Protein AF-A0A355EMZ3-F1 (afdb_monomer_lite)

pLDDT: mean 71.03, std 24.33, range [29.69, 97.88]

Sequence (168 aa):
MKKALWMVIVFGLLIGLEANIFAQDATDKKPEETKSNQVKEKNASAASGAFDETAKQYLAKLRSIDKELVDAHRALANYNNPQRNQNLGLPMDEILTSDGGAREKFAEKQTLRNNIARTEDKIKSLQKDVENLKLDALKHYNGRMPKNVSDAWKSEEDFTAYLISKTK

Structure (mmCIF, N/CA/C/O backbone):
data_AF-A0A355EMZ3-F1
#
_entry.id   AF-A0A355EMZ3-F1
#
loop_
_atom_site.group_PDB
_atom_site.id
_atom_site.type_symbol
_atom_site.label_atom_id
_atom_site.label_alt_id
_atom_site.label_comp_id
_atom_site.label_asym_id
_atom_site.label_entity_id
_atom_site.label_seq_id
_atom_site.pdbx_PDB_ins_code
_atom_site.Cartn_x
_atom_site.Cartn_y
_atom_site.Cartn_z
_atom_site.occupancy
_atom_site.B_iso_or_equiv
_atom_site.auth_seq_id
_atom_site.auth_comp_id
_atom_site.auth_asym_id
_atom_site.auth_atom_id
_atom_site.pdbx_PDB_model_num
ATOM 1 N N . MET A 1 1 ? -29.652 1.066 -20.566 1.00 49.06 1 MET A N 1
ATOM 2 C CA . MET A 1 1 ? -28.675 0.028 -20.971 1.00 49.06 1 MET A CA 1
ATOM 3 C C . MET A 1 1 ? -27.542 0.652 -21.800 1.00 49.06 1 MET A C 1
ATOM 5 O O . MET A 1 1 ? -27.508 0.491 -23.007 1.00 49.06 1 MET A O 1
ATOM 9 N N . LYS A 1 2 ? -26.644 1.432 -21.175 1.00 44.84 2 LYS A N 1
ATOM 10 C CA . LYS A 1 2 ? -25.525 2.128 -21.862 1.00 44.84 2 LYS A CA 1
ATOM 11 C C . LYS A 1 2 ? -24.146 1.880 -21.230 1.00 44.84 2 LYS A C 1
ATOM 13 O O . LYS A 1 2 ? -23.147 2.348 -21.753 1.00 44.84 2 LYS A O 1
ATOM 18 N N . LYS A 1 3 ? -24.075 1.127 -20.124 1.00 46.06 3 LYS A N 1
ATOM 19 C CA . LYS A 1 3 ? -22.817 0.876 -19.395 1.00 46.06 3 LYS A CA 1
ATOM 20 C C . LYS A 1 3 ? -22.121 -0.437 -19.776 1.00 46.06 3 LYS A C 1
ATOM 22 O O . LYS A 1 3 ? -20.955 -0.606 -19.459 1.00 46.06 3 LYS A O 1
ATOM 27 N N . ALA A 1 4 ? -22.802 -1.326 -20.502 1.00 51.78 4 ALA A N 1
ATOM 28 C CA . ALA A 1 4 ? -22.216 -2.586 -20.969 1.00 51.78 4 ALA A CA 1
ATOM 29 C C . ALA A 1 4 ? -21.316 -2.416 -22.212 1.00 51.78 4 ALA A C 1
ATOM 31 O O . ALA A 1 4 ? -20.513 -3.291 -22.505 1.00 51.78 4 ALA A O 1
ATOM 32 N N . LEU A 1 5 ? -21.411 -1.282 -22.921 1.00 45.34 5 LEU A N 1
ATOM 33 C CA . LEU A 1 5 ? -20.693 -1.065 -24.183 1.00 45.34 5 LEU A CA 1
ATOM 34 C C . LEU A 1 5 ? -19.237 -0.592 -23.991 1.00 45.34 5 LEU A C 1
ATOM 36 O O . LEU A 1 5 ? -18.412 -0.786 -24.874 1.00 45.34 5 LEU A O 1
ATOM 40 N N . TRP A 1 6 ? -18.889 -0.020 -22.833 1.00 40.97 6 TRP A N 1
ATOM 41 C CA . TRP A 1 6 ? -17.522 0.460 -22.565 1.00 40.97 6 TRP A CA 1
ATOM 42 C C . TRP A 1 6 ? -16.551 -0.642 -22.116 1.00 40.97 6 TRP A C 1
ATOM 44 O O . TRP A 1 6 ? -15.342 -0.482 -22.250 1.00 40.97 6 TRP A O 1
ATOM 54 N N . MET A 1 7 ? -17.061 -1.782 -21.644 1.00 45.16 7 MET A N 1
ATOM 55 C CA . MET A 1 7 ? -16.235 -2.920 -21.212 1.00 45.16 7 MET A CA 1
ATOM 56 C C . MET A 1 7 ? -15.640 -3.724 -22.379 1.00 45.16 7 MET A C 1
ATOM 58 O O . MET A 1 7 ? -14.656 -4.430 -22.188 1.00 45.16 7 MET A O 1
ATOM 62 N N . VAL A 1 8 ? -16.186 -3.606 -23.595 1.00 53.69 8 VAL A N 1
ATOM 63 C CA . VAL A 1 8 ? -15.716 -4.389 -24.755 1.00 53.69 8 VAL A CA 1
ATOM 64 C C . VAL A 1 8 ? -14.489 -3.752 -25.423 1.00 53.69 8 VAL A C 1
ATOM 66 O O . VAL A 1 8 ? -13.656 -4.456 -25.982 1.00 53.69 8 VAL A O 1
ATOM 69 N N . ILE A 1 9 ? -14.308 -2.432 -25.304 1.00 51.44 9 ILE A N 1
ATOM 70 C CA 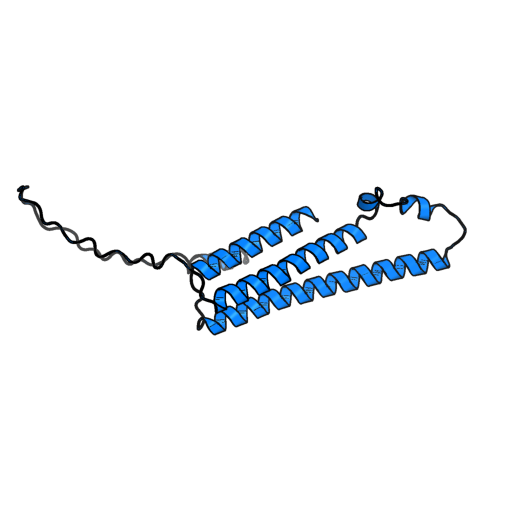. ILE A 1 9 ? -13.201 -1.723 -25.971 1.00 51.44 9 ILE A CA 1
ATOM 71 C C . ILE A 1 9 ? -11.866 -1.920 -25.230 1.00 51.44 9 ILE A C 1
ATOM 73 O O . ILE A 1 9 ? -10.814 -1.952 -25.860 1.00 51.44 9 ILE A O 1
ATOM 77 N N . VAL A 1 10 ? -11.886 -2.143 -23.911 1.00 50.28 10 VAL A N 1
ATOM 78 C CA . VAL A 1 10 ? -10.652 -2.348 -23.125 1.00 50.28 10 VAL A CA 1
ATOM 79 C C . VAL A 1 10 ? -10.101 -3.776 -23.273 1.00 50.28 10 VAL A C 1
ATOM 81 O O . VAL A 1 10 ? -8.900 -3.986 -23.138 1.00 50.28 10 VAL A O 1
ATOM 84 N N . PHE A 1 11 ? -10.938 -4.756 -23.630 1.00 45.38 11 PHE A N 1
ATOM 85 C CA . PHE A 1 11 ? -10.500 -6.150 -23.792 1.00 45.38 11 PHE A CA 1
ATOM 86 C C . PHE A 1 11 ? -9.895 -6.455 -25.179 1.00 45.38 11 PHE A C 1
ATOM 88 O O . PHE A 1 11 ? -9.181 -7.442 -25.337 1.00 45.38 11 PHE A O 1
ATOM 95 N N . GLY A 1 12 ? -10.127 -5.595 -26.179 1.00 44.06 12 GLY A N 1
ATOM 96 C CA . GLY A 1 12 ? -9.666 -5.792 -27.562 1.00 44.06 12 GLY A CA 1
ATOM 97 C C . GLY A 1 12 ? -8.222 -5.370 -27.860 1.00 44.06 12 GLY A C 1
ATOM 98 O O . GLY A 1 12 ? -7.727 -5.667 -28.940 1.00 44.06 12 GLY A O 1
ATOM 99 N N . LEU A 1 13 ? -7.527 -4.704 -26.931 1.00 44.78 13 LEU A N 1
ATOM 100 C CA . LEU A 1 13 ? -6.127 -4.274 -27.116 1.00 44.78 13 LEU A CA 1
ATOM 101 C C . LEU A 1 13 ? -5.094 -5.230 -26.488 1.00 44.78 13 LEU A C 1
ATOM 103 O O . LEU A 1 13 ? -3.895 -4.986 -26.588 1.00 44.78 13 LEU A O 1
ATOM 107 N N . LEU A 1 14 ? -5.548 -6.324 -25.865 1.00 49.41 14 LEU A N 1
ATOM 108 C CA . LEU A 1 14 ? -4.705 -7.331 -25.201 1.00 49.41 14 LEU A CA 1
ATOM 109 C C . LEU A 1 14 ? -4.596 -8.664 -25.959 1.00 49.41 14 LEU A C 1
ATOM 111 O O . LEU A 1 14 ? -3.873 -9.554 -25.517 1.00 49.41 14 LEU A O 1
ATOM 115 N N . ILE A 1 15 ? -5.262 -8.802 -27.106 1.00 51.41 15 ILE A N 1
ATOM 116 C CA . ILE A 1 15 ? -5.102 -9.957 -27.993 1.00 51.41 15 ILE A CA 1
ATOM 117 C C . ILE A 1 15 ? -4.319 -9.472 -29.207 1.00 51.41 15 ILE A C 1
ATOM 119 O O . ILE A 1 15 ? -4.810 -8.670 -29.998 1.00 51.41 15 ILE A O 1
ATOM 123 N N . GLY A 1 16 ? -3.068 -9.919 -29.299 1.00 40.09 16 GLY A N 1
ATOM 124 C CA . GLY A 1 16 ? -2.199 -9.648 -30.431 1.00 40.09 16 GLY A CA 1
ATOM 125 C C . GLY A 1 16 ? -2.895 -9.996 -31.741 1.00 40.09 16 GLY A C 1
ATOM 126 O O . GLY A 1 16 ? -3.374 -11.112 -31.933 1.00 40.09 16 GLY A O 1
ATOM 127 N N . LEU A 1 17 ? -2.938 -9.020 -32.642 1.00 33.84 17 LEU A N 1
ATOM 128 C CA . LEU A 1 17 ? -3.255 -9.248 -34.038 1.00 33.84 17 LEU A CA 1
ATOM 129 C C . LEU A 1 17 ? -2.014 -9.895 -34.676 1.00 33.84 17 LEU A C 1
ATOM 131 O O . LEU A 1 17 ? -1.188 -9.218 -35.284 1.00 33.84 17 LEU A O 1
ATOM 135 N N . GLU A 1 18 ? -1.836 -11.202 -34.485 1.00 41.84 18 GLU A N 1
ATOM 136 C CA . GLU A 1 18 ? -0.965 -11.979 -35.364 1.00 41.84 18 GLU A CA 1
ATOM 137 C C . GLU A 1 18 ? -1.682 -12.101 -36.708 1.00 41.84 18 GLU A C 1
ATOM 139 O O . GLU A 1 18 ? -2.574 -12.926 -36.909 1.00 41.84 18 GLU A O 1
ATOM 144 N N . ALA A 1 19 ? -1.316 -11.211 -37.629 1.00 36.81 19 ALA A N 1
ATOM 145 C CA . ALA A 1 19 ? -1.592 -11.385 -39.040 1.00 36.81 19 ALA A CA 1
ATOM 146 C C . ALA A 1 19 ? -0.820 -12.622 -39.521 1.00 36.81 19 ALA A C 1
ATOM 148 O O . ALA A 1 19 ? 0.325 -12.535 -39.959 1.00 36.81 19 ALA A O 1
ATOM 149 N N . ASN A 1 20 ? -1.463 -13.784 -39.409 1.00 35.31 20 ASN A N 1
ATOM 150 C CA . ASN A 1 20 ? -1.107 -14.975 -40.162 1.00 35.31 20 ASN A CA 1
ATOM 151 C C . ASN A 1 20 ? -1.279 -14.642 -41.646 1.00 35.31 20 ASN A C 1
ATOM 153 O O . ASN A 1 20 ? -2.394 -14.577 -42.168 1.00 35.31 20 ASN A O 1
ATOM 157 N N . ILE A 1 21 ? -0.159 -14.373 -42.312 1.00 45.25 21 ILE A N 1
ATOM 158 C CA . ILE A 1 21 ? -0.117 -14.224 -43.758 1.00 45.25 21 ILE A CA 1
ATOM 159 C C . ILE A 1 21 ? -0.296 -15.617 -44.359 1.00 45.25 21 ILE A C 1
ATOM 161 O O . ILE A 1 21 ? 0.545 -16.502 -44.225 1.00 45.25 21 ILE A O 1
ATOM 165 N N . PHE A 1 22 ? -1.439 -15.773 -45.014 1.00 35.22 22 PHE A N 1
ATOM 166 C CA . PHE A 1 22 ? -1.720 -16.758 -46.044 1.00 35.22 22 PHE A CA 1
ATOM 167 C C . PHE A 1 22 ? -0.542 -16.910 -47.022 1.00 35.22 22 PHE A C 1
ATOM 169 O O . PHE A 1 22 ? -0.168 -15.952 -47.696 1.00 35.22 22 PHE A O 1
ATOM 176 N N . ALA A 1 23 ? -0.047 -18.133 -47.183 1.00 34.34 23 ALA A N 1
ATOM 177 C CA . ALA A 1 23 ? 0.448 -18.633 -48.462 1.00 34.34 23 ALA A CA 1
ATOM 178 C C . ALA A 1 23 ? 0.259 -20.154 -48.469 1.00 34.34 23 ALA A C 1
ATOM 180 O O . ALA A 1 23 ? 0.993 -20.901 -47.826 1.00 34.34 23 ALA A O 1
ATOM 181 N N . GLN A 1 24 ? -0.808 -20.576 -49.138 1.00 34.66 24 GLN A N 1
ATOM 182 C CA . GLN A 1 24 ? -1.187 -21.959 -49.360 1.00 34.66 24 GLN A CA 1
ATOM 183 C C . GLN A 1 24 ? -0.578 -22.438 -50.686 1.00 34.66 24 GLN A C 1
ATOM 185 O O . GLN A 1 24 ? -0.586 -21.700 -51.667 1.00 34.66 24 GLN A O 1
ATOM 190 N N . ASP A 1 25 ? -0.114 -23.687 -50.660 1.00 29.98 25 ASP A N 1
ATOM 191 C CA . ASP A 1 25 ? 0.115 -24.618 -51.770 1.00 29.98 25 ASP A CA 1
ATOM 192 C C . ASP A 1 25 ? 1.151 -24.306 -52.863 1.00 29.98 25 ASP A C 1
ATOM 194 O O . ASP A 1 25 ? 0.937 -23.487 -53.751 1.00 29.98 25 ASP A O 1
ATOM 198 N N . ALA A 1 26 ? 2.191 -25.153 -52.911 1.00 34.75 26 ALA A N 1
ATOM 199 C CA . ALA A 1 26 ? 2.389 -26.015 -54.080 1.00 34.75 26 ALA A CA 1
ATOM 200 C C . ALA A 1 26 ? 3.266 -27.250 -53.760 1.00 34.75 26 ALA A C 1
ATOM 202 O O . ALA A 1 26 ? 4.469 -27.143 -53.539 1.00 34.75 26 ALA A O 1
ATOM 203 N N . THR A 1 27 ? 2.637 -28.426 -53.864 1.00 37.94 27 THR A N 1
ATOM 204 C CA . THR A 1 27 ? 3.154 -29.683 -54.452 1.00 37.94 27 THR A CA 1
ATOM 205 C C . THR A 1 27 ? 4.358 -30.420 -53.840 1.00 37.94 27 THR A C 1
ATOM 207 O O . THR A 1 27 ? 5.513 -30.057 -54.032 1.00 37.94 27 THR A O 1
ATOM 210 N N . ASP A 1 28 ? 4.032 -31.576 -53.247 1.00 36.09 28 ASP A N 1
ATOM 211 C CA . ASP A 1 28 ? 4.548 -32.921 -53.568 1.00 36.09 28 ASP A CA 1
ATOM 212 C C . ASP A 1 28 ? 6.017 -33.077 -54.010 1.00 36.09 28 ASP A C 1
ATOM 214 O O . ASP A 1 28 ? 6.365 -32.779 -55.156 1.00 36.09 28 ASP A O 1
ATOM 218 N N . LYS A 1 29 ? 6.828 -33.727 -53.150 1.00 34.38 29 LYS A N 1
ATOM 219 C CA . LYS A 1 29 ? 7.704 -34.875 -53.497 1.00 34.38 29 LYS A CA 1
ATOM 220 C C . LYS A 1 29 ? 8.480 -35.431 -52.281 1.00 34.38 29 LYS A C 1
ATOM 222 O O . LYS A 1 29 ? 9.346 -34.757 -51.747 1.00 34.38 29 LYS A O 1
ATOM 227 N N . LYS A 1 30 ? 8.166 -36.697 -51.953 1.00 31.59 30 LYS A N 1
ATOM 228 C CA . LYS A 1 30 ? 9.004 -37.861 -51.546 1.00 31.59 30 LYS A CA 1
ATOM 229 C C . LYS A 1 30 ? 10.091 -37.717 -50.438 1.00 31.59 30 LYS A C 1
ATOM 231 O O . LYS A 1 30 ? 10.898 -36.800 -50.495 1.00 31.59 30 LYS A O 1
ATOM 236 N N . PRO A 1 31 ? 10.196 -38.677 -49.484 1.00 41.00 31 PRO A N 1
ATOM 237 C CA . PRO A 1 31 ? 11.176 -38.633 -48.398 1.00 41.00 31 PRO A CA 1
ATOM 238 C C . PRO A 1 31 ? 12.522 -39.229 -48.830 1.00 41.00 31 PRO A C 1
ATOM 240 O O . PRO A 1 31 ? 12.558 -40.291 -49.454 1.00 41.00 31 PRO A O 1
ATOM 243 N N . GLU A 1 32 ? 13.624 -38.585 -48.449 1.00 35.31 32 GLU A N 1
ATOM 244 C CA . GLU A 1 32 ? 14.960 -39.173 -48.535 1.00 35.31 32 GLU A CA 1
ATOM 245 C C . GLU A 1 32 ? 15.733 -38.892 -47.240 1.00 35.31 32 GLU A C 1
ATOM 247 O O . GLU A 1 32 ? 15.939 -37.749 -46.830 1.00 35.31 32 GLU A O 1
ATOM 252 N N . GLU A 1 33 ? 16.103 -39.980 -46.568 1.00 38.50 33 GLU A N 1
ATOM 253 C CA . GLU A 1 33 ? 17.097 -40.028 -45.503 1.00 38.50 33 GLU A CA 1
ATOM 254 C C . GLU A 1 33 ? 18.413 -39.419 -45.997 1.00 38.50 33 GLU A C 1
ATOM 256 O O . GLU A 1 33 ? 18.804 -39.719 -47.119 1.00 38.50 33 GLU A O 1
ATOM 261 N N . THR A 1 34 ? 19.133 -38.650 -45.164 1.00 29.69 34 THR A N 1
ATOM 262 C CA . THR A 1 34 ? 20.613 -38.657 -45.072 1.00 29.69 34 THR A CA 1
ATOM 263 C C . THR A 1 34 ? 21.120 -37.731 -43.944 1.00 29.69 34 THR A C 1
ATOM 265 O O . THR A 1 34 ? 21.012 -36.515 -44.012 1.00 29.69 34 THR A O 1
ATOM 268 N N . LYS A 1 35 ? 21.741 -38.374 -42.943 1.00 29.92 35 LYS A N 1
ATOM 269 C CA . LYS A 1 35 ? 22.914 -37.996 -42.116 1.00 29.92 35 LYS A CA 1
ATOM 270 C C . LYS A 1 35 ? 22.963 -36.669 -41.331 1.00 29.92 35 LYS A C 1
ATOM 272 O O . LYS A 1 35 ? 23.094 -35.580 -41.870 1.00 29.92 35 LYS A O 1
ATOM 277 N N . SER A 1 36 ? 23.084 -36.870 -40.012 1.00 42.22 36 SER A N 1
ATOM 278 C CA . SER A 1 36 ? 24.074 -36.284 -39.089 1.00 42.22 36 SER A CA 1
ATOM 279 C C . SER A 1 36 ? 24.779 -35.005 -39.550 1.00 42.22 36 SER A C 1
ATOM 281 O O . SER A 1 36 ? 25.726 -35.050 -40.331 1.00 42.22 36 SER A O 1
ATOM 283 N N . ASN A 1 37 ? 24.399 -33.892 -38.928 1.00 31.62 37 ASN A N 1
ATOM 284 C CA . ASN A 1 37 ? 25.325 -32.815 -38.623 1.00 31.62 37 ASN A CA 1
ATOM 285 C C . ASN A 1 37 ? 25.092 -32.399 -37.171 1.00 31.62 37 ASN A C 1
ATOM 287 O O . ASN A 1 37 ? 24.040 -31.864 -36.824 1.00 31.62 37 ASN A O 1
ATOM 291 N N . GLN A 1 38 ? 26.092 -32.666 -36.325 1.00 41.75 38 GLN A N 1
ATOM 292 C CA . GLN A 1 38 ? 26.260 -32.018 -35.030 1.00 41.75 38 GLN A CA 1
ATOM 293 C C . GLN A 1 38 ? 26.294 -30.504 -35.254 1.00 41.75 38 GLN A C 1
ATOM 295 O O . GLN A 1 38 ? 27.330 -29.920 -35.572 1.00 41.75 38 GLN A O 1
ATOM 300 N N . VAL A 1 39 ? 25.150 -29.854 -35.079 1.00 33.00 39 VAL A N 1
ATOM 301 C CA . VAL A 1 39 ? 25.113 -28.418 -34.851 1.00 33.00 39 VAL A CA 1
ATOM 302 C C . VAL A 1 39 ? 25.486 -28.238 -33.392 1.00 33.00 39 VAL A C 1
ATOM 304 O O . VAL A 1 39 ? 24.726 -28.611 -32.505 1.00 33.00 39 VAL A O 1
ATOM 307 N N . LYS A 1 40 ? 26.696 -27.710 -33.166 1.00 35.72 40 LYS A N 1
ATOM 308 C CA . LYS A 1 40 ? 27.112 -27.102 -31.900 1.00 35.72 40 LYS A CA 1
ATOM 309 C C . LYS A 1 40 ? 25.909 -26.372 -31.316 1.00 35.72 40 LYS A C 1
ATOM 311 O O . LYS A 1 40 ? 25.511 -25.337 -31.857 1.00 35.72 40 LYS A O 1
ATOM 316 N N . GLU A 1 41 ? 25.370 -26.897 -30.220 1.00 35.03 41 GLU A N 1
ATOM 317 C CA . GLU A 1 41 ? 24.560 -26.122 -29.298 1.00 35.03 41 GLU A CA 1
ATOM 318 C C . GLU A 1 41 ? 25.429 -24.930 -28.897 1.00 35.03 41 GLU A C 1
ATOM 320 O O . GLU A 1 41 ? 26.310 -24.998 -28.040 1.00 35.03 41 GLU A O 1
ATOM 325 N N . LYS A 1 42 ? 25.230 -23.811 -29.601 1.00 34.28 42 LYS A N 1
ATOM 326 C CA . LYS A 1 42 ? 25.443 -22.504 -29.013 1.00 34.28 42 LYS A CA 1
ATOM 327 C C . LYS A 1 42 ? 24.611 -22.567 -27.755 1.00 34.28 42 LYS A C 1
ATOM 329 O O . LYS A 1 42 ? 23.389 -22.552 -27.859 1.00 34.28 42 LYS A O 1
ATOM 334 N N . ASN A 1 43 ? 25.291 -22.695 -26.618 1.00 36.69 43 ASN A N 1
ATOM 335 C CA . ASN A 1 43 ? 24.753 -22.373 -25.314 1.00 36.69 43 ASN A CA 1
ATOM 336 C C . ASN A 1 43 ? 23.861 -21.152 -25.516 1.00 36.69 43 ASN A C 1
ATOM 338 O O . ASN A 1 43 ? 24.359 -20.038 -25.714 1.00 36.69 43 ASN A O 1
ATOM 342 N N . ALA A 1 44 ? 22.549 -21.385 -25.558 1.00 39.25 44 ALA A N 1
ATOM 343 C CA . ALA A 1 44 ? 21.575 -20.360 -25.298 1.00 39.25 44 ALA A CA 1
ATOM 344 C C . ALA A 1 44 ? 21.907 -19.986 -23.866 1.00 39.25 44 ALA A C 1
ATOM 346 O O . ALA A 1 44 ? 21.543 -20.692 -22.928 1.00 39.25 44 ALA A O 1
ATOM 347 N N . SER A 1 45 ? 22.777 -18.979 -23.744 1.00 36.31 45 SER A N 1
ATOM 348 C CA . SER A 1 45 ? 23.157 -18.395 -22.480 1.00 36.31 45 SER A CA 1
ATOM 349 C C . SER A 1 45 ? 21.852 -18.212 -21.742 1.00 36.31 45 SER A C 1
ATOM 351 O O . SER A 1 45 ? 20.957 -17.514 -22.230 1.00 36.31 45 SER A O 1
ATOM 353 N N . ALA A 1 46 ? 21.716 -18.929 -20.634 1.00 42.00 46 ALA A N 1
ATOM 354 C CA . ALA A 1 46 ? 20.676 -18.701 -19.670 1.00 42.00 46 ALA A CA 1
ATOM 355 C C . ALA A 1 46 ? 20.872 -17.273 -19.144 1.00 42.00 46 ALA A C 1
ATOM 357 O O . ALA A 1 46 ? 21.370 -17.053 -18.048 1.00 42.00 46 ALA A O 1
ATOM 358 N N . ALA A 1 47 ? 20.453 -16.277 -19.923 1.00 44.00 47 ALA A N 1
ATOM 359 C CA . ALA A 1 47 ? 20.015 -14.994 -19.415 1.00 44.00 47 ALA A CA 1
ATOM 360 C C . ALA A 1 47 ? 18.638 -15.244 -18.782 1.00 44.00 47 ALA A C 1
ATOM 362 O O . ALA A 1 47 ? 17.600 -14.776 -19.243 1.00 44.00 47 ALA A O 1
ATOM 363 N N . SER A 1 48 ? 18.620 -16.116 -17.774 1.00 46.00 48 SER A N 1
ATOM 364 C CA . SER A 1 48 ? 17.438 -16.512 -17.037 1.00 46.00 48 SER A CA 1
ATOM 365 C C . SER A 1 48 ? 16.986 -15.317 -16.213 1.00 46.00 48 SER A C 1
ATOM 367 O O . SER A 1 48 ? 17.562 -15.077 -15.160 1.00 46.00 48 SER A O 1
ATOM 369 N N . GLY A 1 49 ? 16.005 -14.558 -16.705 1.00 59.81 49 GLY A N 1
ATOM 370 C CA . GLY A 1 49 ? 14.998 -13.829 -15.916 1.00 59.81 49 GLY A CA 1
ATOM 371 C C . GLY A 1 49 ? 15.446 -12.961 -14.730 1.00 59.81 49 GLY A C 1
ATOM 372 O O . GLY A 1 49 ? 14.596 -12.590 -13.922 1.00 59.81 49 GLY A O 1
ATOM 373 N N . ALA A 1 50 ? 16.732 -12.651 -14.584 1.00 73.69 50 ALA A N 1
ATOM 374 C CA . ALA A 1 50 ? 17.271 -12.019 -13.395 1.00 73.69 50 ALA A CA 1
ATOM 375 C C . ALA A 1 50 ? 16.874 -10.545 -13.374 1.00 73.69 50 ALA A C 1
ATOM 377 O O . ALA A 1 50 ? 16.962 -9.845 -14.383 1.00 73.69 50 ALA A O 1
ATOM 378 N N . PHE A 1 51 ? 16.427 -10.082 -12.210 1.00 83.50 51 PHE A N 1
ATOM 379 C CA . PHE A 1 51 ? 16.163 -8.669 -11.988 1.00 83.50 51 PHE A CA 1
ATOM 380 C C . PHE A 1 51 ? 17.460 -7.874 -12.086 1.00 83.50 51 PHE A C 1
ATOM 382 O O . PHE A 1 51 ? 18.452 -8.224 -11.438 1.00 83.50 51 PHE A O 1
ATOM 389 N N . ASP A 1 52 ? 17.428 -6.783 -12.852 1.00 88.00 52 ASP A N 1
ATOM 390 C CA . ASP A 1 52 ? 18.439 -5.744 -12.716 1.00 88.00 52 ASP A CA 1
ATOM 391 C C . ASP A 1 52 ? 18.376 -5.134 -11.299 1.00 88.00 52 ASP A C 1
ATOM 393 O O . ASP A 1 52 ? 17.420 -5.333 -10.541 1.00 88.00 52 ASP A O 1
ATOM 397 N N . GLU A 1 53 ? 19.432 -4.436 -10.892 1.00 91.19 53 GLU A N 1
ATOM 398 C CA . GLU A 1 53 ? 19.526 -3.930 -9.520 1.00 91.19 53 GLU A CA 1
ATOM 399 C C . GLU A 1 53 ? 18.443 -2.887 -9.207 1.00 91.19 53 GLU A C 1
ATOM 401 O O . GLU A 1 53 ? 17.934 -2.819 -8.088 1.00 91.19 53 GLU A O 1
ATOM 406 N N . THR A 1 54 ? 18.014 -2.123 -10.209 1.00 90.19 54 THR A N 1
ATOM 407 C CA . THR A 1 54 ? 16.952 -1.131 -10.064 1.00 90.19 54 THR A CA 1
ATOM 408 C C . THR A 1 54 ? 15.585 -1.799 -9.879 1.00 90.19 54 THR A C 1
ATOM 410 O O . THR A 1 54 ? 14.837 -1.411 -8.980 1.00 90.19 54 THR A O 1
ATOM 413 N N . ALA A 1 55 ? 15.280 -2.863 -10.625 1.00 89.75 55 ALA A N 1
ATOM 414 C CA . ALA A 1 55 ? 14.096 -3.698 -10.441 1.00 89.75 55 ALA A CA 1
ATOM 415 C C . ALA A 1 55 ? 14.033 -4.269 -9.025 1.00 89.75 55 ALA A C 1
ATOM 417 O O . ALA A 1 55 ? 12.977 -4.229 -8.391 1.00 89.75 55 ALA A O 1
ATOM 418 N N . LYS A 1 56 ? 15.161 -4.768 -8.499 1.00 92.94 56 LYS A N 1
ATOM 419 C CA . LYS A 1 56 ? 15.222 -5.279 -7.122 1.00 92.94 56 LYS A CA 1
ATOM 420 C C . LYS A 1 56 ? 14.899 -4.190 -6.108 1.00 92.94 56 LYS A C 1
ATOM 422 O O . LYS A 1 56 ? 14.152 -4.449 -5.170 1.00 92.94 56 LYS A O 1
ATOM 427 N N . GLN A 1 57 ? 15.420 -2.979 -6.301 1.00 95.19 57 GLN A N 1
ATOM 428 C CA . GLN A 1 57 ? 15.138 -1.848 -5.417 1.00 95.19 57 GLN A CA 1
ATOM 429 C C . GLN A 1 57 ? 13.663 -1.435 -5.462 1.00 95.19 57 GLN A C 1
ATOM 431 O O . GLN A 1 57 ? 13.069 -1.205 -4.409 1.00 95.19 57 GLN A O 1
ATOM 436 N N . TYR A 1 58 ? 13.052 -1.370 -6.648 1.00 94.19 58 TYR A N 1
ATOM 437 C CA . TYR A 1 58 ? 11.621 -1.086 -6.778 1.00 94.19 58 TYR A CA 1
ATOM 438 C C . TYR A 1 58 ? 10.763 -2.175 -6.124 1.00 94.19 58 TYR A C 1
ATOM 440 O O . TYR A 1 58 ? 9.878 -1.850 -5.336 1.00 94.19 58 TYR A O 1
ATOM 448 N N . LEU A 1 59 ? 11.067 -3.454 -6.356 1.00 94.00 59 LEU A N 1
ATOM 449 C CA . LEU A 1 59 ? 10.356 -4.567 -5.718 1.00 94.00 59 LEU A CA 1
ATOM 450 C C . LEU A 1 59 ? 10.541 -4.584 -4.194 1.00 94.00 59 LEU A C 1
ATOM 452 O O . LEU A 1 59 ? 9.596 -4.860 -3.461 1.00 94.00 59 LEU A O 1
ATOM 456 N N . ALA A 1 60 ? 11.733 -4.260 -3.689 1.00 95.38 60 ALA A N 1
ATOM 457 C CA . ALA A 1 60 ? 11.973 -4.155 -2.251 1.00 95.38 60 ALA A CA 1
ATOM 458 C C . ALA A 1 60 ? 11.155 -3.019 -1.616 1.00 95.38 60 ALA A C 1
ATOM 460 O O . ALA A 1 60 ? 10.565 -3.208 -0.552 1.00 95.38 60 ALA A O 1
ATOM 461 N N . LYS A 1 61 ? 11.074 -1.860 -2.285 1.00 96.88 61 LYS A N 1
ATOM 462 C CA . LYS A 1 61 ? 10.225 -0.741 -1.851 1.00 96.88 61 LYS A CA 1
ATOM 463 C C . LYS A 1 61 ? 8.748 -1.122 -1.860 1.00 96.88 61 LYS A C 1
ATOM 465 O O . LYS A 1 61 ? 8.075 -0.862 -0.869 1.00 96.88 61 LYS A O 1
ATOM 470 N N . LEU A 1 62 ? 8.276 -1.784 -2.919 1.00 96.62 62 LEU A N 1
ATOM 471 C CA . LEU A 1 62 ? 6.900 -2.276 -3.013 1.00 96.62 62 LEU A CA 1
ATOM 472 C C . LEU A 1 62 ? 6.567 -3.178 -1.822 1.00 96.62 62 LEU A C 1
ATOM 474 O O . LEU A 1 62 ? 5.640 -2.882 -1.083 1.00 96.62 62 LEU A O 1
ATOM 478 N N . ARG A 1 63 ? 7.387 -4.204 -1.564 1.00 96.00 63 ARG A N 1
ATOM 479 C CA . ARG A 1 63 ? 7.208 -5.122 -0.425 1.00 96.00 63 ARG A CA 1
ATOM 480 C C . ARG A 1 63 ? 7.180 -4.409 0.924 1.00 96.00 63 ARG A C 1
ATOM 482 O O . ARG A 1 63 ? 6.440 -4.812 1.818 1.00 96.00 63 ARG A O 1
ATOM 489 N N . SER A 1 64 ? 7.997 -3.368 1.091 1.00 97.56 64 SER A N 1
ATOM 490 C CA . SER A 1 64 ? 7.995 -2.557 2.312 1.00 97.56 64 SER A CA 1
ATOM 491 C C . SER A 1 64 ? 6.665 -1.825 2.492 1.00 97.56 64 SER A C 1
ATOM 493 O O . SER A 1 64 ? 6.085 -1.882 3.574 1.00 97.56 64 SER A O 1
ATOM 495 N N . ILE A 1 65 ? 6.173 -1.171 1.435 1.00 97.00 65 ILE A N 1
ATOM 496 C CA . ILE A 1 65 ? 4.895 -0.446 1.454 1.00 97.00 65 ILE A CA 1
ATOM 497 C C . ILE A 1 65 ? 3.733 -1.423 1.673 1.00 97.00 65 ILE A C 1
ATOM 499 O O . ILE A 1 65 ? 2.884 -1.188 2.529 1.00 97.00 65 ILE A O 1
ATOM 503 N N . ASP A 1 66 ? 3.734 -2.552 0.970 1.00 95.56 66 ASP A N 1
ATOM 504 C CA . ASP A 1 66 ? 2.714 -3.594 1.064 1.00 95.56 66 ASP A CA 1
ATOM 505 C C . ASP A 1 66 ? 2.619 -4.197 2.468 1.00 95.56 66 ASP A C 1
ATOM 507 O O . ASP A 1 66 ? 1.523 -4.377 3.002 1.00 95.56 66 ASP A O 1
ATOM 511 N N . LYS A 1 67 ? 3.761 -4.443 3.120 1.00 96.06 67 LYS A N 1
ATOM 512 C CA . LYS A 1 67 ? 3.788 -4.878 4.520 1.00 96.06 67 LYS A CA 1
ATOM 513 C C . LYS A 1 67 ? 3.118 -3.851 5.433 1.00 96.06 67 LYS A C 1
ATOM 515 O O . LYS A 1 67 ? 2.264 -4.215 6.240 1.00 96.06 67 LYS A O 1
ATOM 520 N N . GLU A 1 68 ? 3.469 -2.573 5.291 1.00 97.19 68 GLU A N 1
ATOM 521 C CA . GLU A 1 68 ? 2.841 -1.507 6.075 1.00 97.19 68 GLU A CA 1
ATOM 522 C C . GLU A 1 68 ? 1.343 -1.362 5.787 1.00 97.19 68 GLU A C 1
ATOM 524 O O . GLU A 1 68 ? 0.573 -1.041 6.695 1.00 97.19 68 GLU A O 1
ATOM 529 N N . LEU A 1 69 ? 0.920 -1.622 4.549 1.00 96.62 69 LEU A N 1
ATOM 530 C CA . LEU A 1 69 ? -0.478 -1.586 4.139 1.00 96.62 69 LEU A CA 1
ATOM 531 C C . LEU A 1 69 ? -1.277 -2.708 4.816 1.00 96.62 69 LEU A C 1
ATOM 533 O O . LEU A 1 69 ? -2.347 -2.454 5.373 1.00 96.62 69 LEU A O 1
ATOM 537 N N . VAL A 1 70 ? -0.741 -3.933 4.833 1.00 95.94 70 VAL A N 1
ATOM 538 C CA . VAL A 1 70 ? -1.335 -5.075 5.552 1.00 95.94 70 VAL A CA 1
ATOM 539 C C . VAL A 1 70 ? -1.428 -4.786 7.048 1.00 95.94 70 VAL A C 1
ATOM 541 O O . VAL A 1 70 ? -2.481 -5.010 7.651 1.00 95.94 70 VAL A O 1
ATOM 544 N N . ASP A 1 71 ? -0.361 -4.260 7.651 1.00 95.38 71 ASP A N 1
ATOM 545 C CA . ASP A 1 71 ? -0.333 -3.938 9.079 1.00 95.38 71 ASP A CA 1
ATOM 546 C C . ASP A 1 71 ? -1.345 -2.835 9.431 1.00 95.38 71 ASP A C 1
ATOM 548 O O . ASP A 1 71 ? -2.053 -2.945 10.435 1.00 95.38 71 ASP A O 1
ATOM 552 N N . ALA A 1 72 ? -1.493 -1.812 8.582 1.00 94.69 72 ALA A N 1
ATOM 553 C CA . ALA A 1 72 ? -2.496 -0.765 8.761 1.00 94.69 72 ALA A CA 1
ATOM 554 C C . ALA A 1 72 ? -3.931 -1.308 8.637 1.00 94.69 72 ALA A C 1
ATOM 556 O O . ALA A 1 72 ? -4.791 -0.970 9.452 1.00 94.69 72 ALA A O 1
ATOM 557 N N . HIS A 1 73 ? -4.197 -2.204 7.680 1.00 94.44 73 HIS A N 1
ATOM 558 C CA . HIS A 1 73 ? -5.497 -2.871 7.566 1.00 94.44 73 HIS A CA 1
ATOM 559 C C . HIS A 1 73 ? -5.805 -3.773 8.765 1.00 94.44 73 HIS A C 1
ATOM 561 O O . HIS A 1 73 ? -6.933 -3.769 9.260 1.00 94.44 73 HIS A O 1
ATOM 567 N N . ARG A 1 74 ? -4.805 -4.491 9.288 1.00 92.38 74 ARG A N 1
ATOM 568 C CA . ARG A 1 74 ? -4.947 -5.279 10.518 1.00 92.38 74 ARG A CA 1
ATOM 569 C C . ARG A 1 74 ? -5.221 -4.384 11.731 1.00 92.38 74 ARG A C 1
ATOM 571 O O . ARG A 1 74 ? -6.086 -4.717 12.536 1.00 92.38 74 ARG A O 1
ATOM 578 N N . ALA A 1 75 ? -4.536 -3.247 11.854 1.00 90.25 75 ALA A N 1
ATOM 579 C CA . ALA A 1 75 ? -4.792 -2.278 12.919 1.00 90.25 75 ALA A CA 1
ATOM 580 C C . ALA A 1 75 ? -6.226 -1.730 12.849 1.00 90.25 75 ALA A C 1
ATOM 582 O O . ALA A 1 75 ? -6.927 -1.708 13.859 1.00 90.25 75 ALA A O 1
ATOM 583 N N . LEU A 1 76 ? -6.696 -1.377 11.649 1.00 90.88 76 LEU A N 1
ATOM 584 C CA . LEU A 1 76 ? -8.068 -0.920 11.434 1.00 90.88 76 LEU A CA 1
ATOM 585 C C . LEU A 1 76 ? -9.101 -1.997 11.805 1.00 90.88 76 LEU A C 1
ATOM 587 O O . LEU A 1 76 ? -10.080 -1.705 12.491 1.00 90.88 76 LEU A O 1
ATOM 591 N N . ALA A 1 77 ? -8.863 -3.252 11.411 1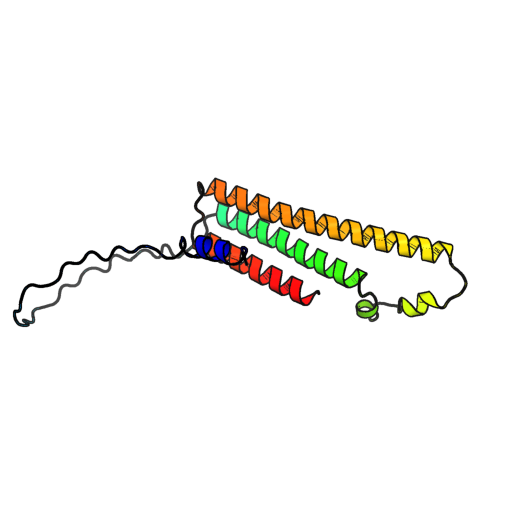.00 87.81 77 ALA A N 1
ATOM 592 C CA . ALA A 1 77 ? -9.708 -4.382 11.796 1.00 87.81 77 ALA A CA 1
ATOM 593 C C . ALA A 1 77 ? -9.761 -4.574 13.323 1.00 87.81 77 ALA A C 1
ATOM 595 O O . ALA A 1 77 ? -10.833 -4.804 13.881 1.00 87.81 77 ALA A O 1
ATOM 596 N N . ASN A 1 78 ? -8.624 -4.413 14.006 1.00 86.38 78 ASN A N 1
ATOM 597 C CA . ASN A 1 78 ? -8.534 -4.500 15.463 1.00 86.38 78 ASN A CA 1
ATOM 598 C C . ASN A 1 78 ? -9.310 -3.380 16.171 1.00 86.38 78 ASN A C 1
ATOM 600 O O . ASN A 1 78 ? -9.948 -3.646 17.189 1.00 86.38 78 ASN A O 1
ATOM 604 N N . TYR A 1 79 ? -9.295 -2.153 15.639 1.00 82.94 79 TYR A N 1
ATOM 605 C CA . TYR A 1 79 ? -10.100 -1.050 16.179 1.00 82.94 79 TYR A CA 1
ATOM 606 C C . TYR A 1 79 ? -11.603 -1.282 16.000 1.00 82.94 79 TYR A C 1
ATOM 608 O O . TYR A 1 79 ? -12.384 -0.946 16.888 1.00 82.94 79 TYR A O 1
ATOM 616 N N . ASN A 1 80 ? -12.003 -1.880 14.875 1.00 79.06 80 ASN A N 1
ATOM 617 C CA . ASN A 1 80 ? -13.406 -2.156 14.567 1.00 79.06 80 ASN A CA 1
ATOM 618 C C . ASN A 1 80 ? -13.951 -3.401 15.280 1.00 79.06 80 ASN A C 1
ATOM 620 O O . ASN A 1 80 ? -15.166 -3.539 15.413 1.00 79.06 80 ASN A O 1
ATOM 624 N N . ASN A 1 81 ? -13.080 -4.304 15.739 1.00 73.31 81 ASN A N 1
ATOM 625 C CA . ASN A 1 81 ? -13.477 -5.535 16.414 1.00 73.31 81 ASN A CA 1
ATOM 626 C C . ASN A 1 81 ? -12.630 -5.800 17.677 1.00 73.31 81 ASN A C 1
ATOM 628 O O . ASN A 1 81 ? -11.829 -6.741 17.713 1.00 73.31 81 ASN A O 1
ATOM 632 N N . PRO A 1 82 ? -12.798 -4.983 18.736 1.00 61.09 82 PRO A N 1
ATOM 633 C CA . PRO A 1 82 ? -11.996 -5.083 19.955 1.00 61.09 82 PRO A CA 1
ATOM 634 C C . PRO A 1 82 ? -12.193 -6.414 20.697 1.00 61.09 82 PRO A C 1
ATOM 636 O O . PRO A 1 82 ? -11.292 -6.843 21.414 1.00 61.09 82 PRO A O 1
ATOM 639 N N . GLN A 1 83 ? -13.314 -7.118 20.482 1.00 55.97 83 GLN A N 1
ATOM 640 C CA . GLN A 1 83 ? -13.571 -8.423 21.105 1.00 55.97 83 GLN A CA 1
ATOM 641 C C . GLN A 1 83 ? -12.601 -9.517 20.629 1.00 55.97 83 GLN A C 1
ATOM 643 O O . GLN A 1 83 ? -12.246 -10.411 21.391 1.00 55.97 83 GLN A O 1
ATOM 648 N N . ARG A 1 84 ? -12.068 -9.411 19.403 1.00 51.50 84 ARG A N 1
ATOM 649 C CA . ARG A 1 84 ? -11.044 -10.338 18.884 1.00 51.50 84 ARG A CA 1
ATOM 650 C C . ARG A 1 84 ? -9.701 -10.234 19.628 1.00 51.50 84 ARG A C 1
ATOM 652 O O . ARG A 1 84 ? -8.896 -11.156 19.544 1.00 51.50 84 ARG A O 1
ATOM 659 N N . ASN A 1 85 ? -9.480 -9.143 20.370 1.00 46.62 85 ASN A N 1
ATOM 660 C CA . ASN A 1 85 ? -8.294 -8.897 21.198 1.00 46.62 85 ASN A CA 1
ATOM 661 C C . ASN A 1 85 ? -8.506 -9.228 22.689 1.00 46.62 85 ASN A C 1
ATOM 663 O O . ASN A 1 85 ? -7.601 -9.004 23.490 1.00 46.62 85 ASN A O 1
ATOM 667 N N . GLN A 1 86 ? -9.653 -9.804 23.076 1.00 46.69 86 GLN A N 1
ATOM 668 C CA . GLN A 1 86 ? -9.970 -10.137 24.476 1.00 46.69 86 GLN A CA 1
ATOM 669 C C . GLN A 1 86 ? -9.034 -11.177 25.118 1.00 46.69 86 GLN A C 1
ATOM 671 O O . GLN A 1 86 ? -9.005 -11.292 26.340 1.00 46.69 86 GLN A O 1
ATOM 676 N N . ASN A 1 87 ? -8.190 -11.864 24.339 1.00 46.28 87 ASN A N 1
ATOM 677 C CA . ASN A 1 87 ? -7.116 -12.706 24.880 1.00 46.28 87 ASN A CA 1
ATOM 678 C C . ASN A 1 87 ? -5.918 -11.908 25.447 1.00 46.28 87 ASN A C 1
ATOM 680 O O . ASN A 1 87 ? -4.980 -12.525 25.947 1.00 46.28 87 ASN A O 1
ATOM 684 N N . LEU A 1 88 ? -5.920 -10.567 25.383 1.00 48.41 88 LEU A N 1
ATOM 685 C CA . LEU A 1 88 ? -4.864 -9.701 25.940 1.00 48.41 88 LEU A CA 1
ATOM 686 C C . LEU A 1 88 ? -5.312 -8.763 27.075 1.00 48.41 88 LEU A C 1
ATOM 688 O O . LEU A 1 88 ? -4.532 -7.915 27.501 1.00 48.41 88 LEU A O 1
ATOM 692 N N . GLY A 1 89 ? -6.505 -8.959 27.633 1.00 42.56 89 GLY A N 1
ATOM 693 C CA . GLY A 1 89 ? -6.945 -8.234 28.824 1.00 42.56 89 GLY A CA 1
ATOM 694 C C . GLY A 1 89 ? -8.203 -7.414 28.580 1.00 42.56 89 GLY A C 1
ATOM 695 O O . GLY A 1 89 ? -8.208 -6.489 27.777 1.00 42.56 89 GLY A O 1
ATOM 696 N N . LEU A 1 90 ? -9.228 -7.805 29.336 1.00 46.97 90 LEU A N 1
ATOM 697 C CA . LEU A 1 90 ? -10.541 -7.207 29.566 1.00 46.97 90 LEU A CA 1
ATOM 698 C C . LEU A 1 90 ? -11.419 -6.907 28.325 1.00 46.97 90 LEU A C 1
ATOM 700 O O . LEU A 1 90 ? -11.052 -6.124 27.447 1.00 46.97 90 LEU A O 1
ATOM 704 N N . PRO A 1 91 ? -12.635 -7.486 28.264 1.00 49.78 91 PRO A N 1
ATOM 705 C CA . PRO A 1 91 ? -13.660 -7.109 27.299 1.00 49.78 91 PRO A CA 1
ATOM 706 C C . PRO A 1 91 ? -13.970 -5.608 27.374 1.00 49.78 91 PRO A C 1
ATOM 708 O O . PRO A 1 91 ? -14.276 -5.086 28.444 1.00 49.78 91 PRO A O 1
ATOM 711 N N . MET A 1 92 ? -13.984 -4.906 26.234 1.00 52.53 92 MET A N 1
ATOM 712 C CA . MET A 1 92 ? -14.553 -3.545 26.145 1.00 52.53 92 MET A CA 1
ATOM 713 C C . MET A 1 92 ? -16.005 -3.496 26.652 1.00 52.53 92 MET A C 1
ATOM 715 O O . MET A 1 92 ? -16.482 -2.465 27.113 1.00 52.53 92 MET A O 1
ATOM 719 N N . ASP A 1 93 ? -16.696 -4.627 26.588 1.00 53.41 93 ASP A N 1
ATOM 720 C CA . ASP A 1 93 ? -18.010 -4.915 27.149 1.00 53.41 93 ASP A CA 1
ATOM 721 C C . ASP A 1 93 ? -18.052 -4.866 28.686 1.00 53.41 93 ASP A C 1
ATOM 723 O O . ASP A 1 93 ? -19.065 -4.449 29.241 1.00 53.41 93 ASP A O 1
ATOM 727 N N . GLU A 1 94 ? -16.949 -5.154 29.376 1.00 46.59 94 GLU A N 1
ATOM 728 C CA . GLU A 1 94 ? -16.833 -5.050 30.838 1.00 46.59 94 GLU A CA 1
ATOM 729 C C . GLU A 1 94 ? -16.450 -3.621 31.286 1.00 46.59 94 GLU A C 1
ATOM 731 O O . GLU A 1 94 ? -16.839 -3.161 32.360 1.00 46.59 94 GLU A O 1
ATOM 736 N N . ILE A 1 95 ? -15.805 -2.841 30.409 1.00 51.81 95 ILE A N 1
ATOM 737 C CA . ILE A 1 95 ? -15.614 -1.384 30.580 1.00 51.81 95 ILE A CA 1
ATOM 738 C C . ILE A 1 95 ? -16.955 -0.630 30.447 1.00 51.81 95 ILE A C 1
ATOM 740 O O . ILE A 1 95 ? -17.157 0.453 31.015 1.00 51.81 95 ILE A O 1
ATOM 744 N N . LEU A 1 96 ? -17.915 -1.196 29.709 1.00 52.25 96 LEU A N 1
ATOM 745 C CA . LEU A 1 96 ? -19.195 -0.547 29.431 1.00 52.25 96 LEU A CA 1
ATOM 746 C C . LEU A 1 96 ? -20.142 -0.515 30.642 1.00 52.25 96 LEU A C 1
ATOM 748 O O . LEU A 1 96 ? -20.944 0.416 30.722 1.00 52.25 96 LEU A O 1
ATOM 752 N N . THR A 1 97 ? -20.007 -1.421 31.615 1.00 52.53 97 THR A N 1
ATOM 753 C CA . THR A 1 97 ? -20.966 -1.588 32.728 1.00 52.53 97 THR A CA 1
ATOM 754 C C . THR A 1 97 ? -20.560 -0.948 34.063 1.00 52.53 97 THR A C 1
ATOM 756 O O . THR A 1 97 ? -21.377 -0.915 34.977 1.00 52.53 97 THR A O 1
ATOM 759 N N . SER A 1 98 ? -19.345 -0.401 34.203 1.00 50.38 98 SER A N 1
ATOM 760 C CA . SER A 1 98 ? -18.894 0.245 35.453 1.00 50.38 98 SER A CA 1
ATOM 761 C C . SER A 1 98 ? -19.218 1.750 35.483 1.00 50.38 98 SER A C 1
ATOM 763 O O . SER A 1 98 ? -18.774 2.523 34.627 1.00 50.38 98 SER A O 1
ATOM 765 N N . ASP A 1 99 ? -20.021 2.171 36.458 1.00 53.44 99 ASP A N 1
ATOM 766 C CA . ASP A 1 99 ? -20.810 3.416 36.502 1.00 53.44 99 ASP A CA 1
ATOM 767 C C . ASP A 1 99 ? -20.044 4.680 36.984 1.00 53.44 99 ASP A C 1
ATOM 769 O O . ASP A 1 99 ? -20.632 5.623 37.507 1.00 53.44 99 ASP A O 1
ATOM 773 N N . GLY A 1 100 ? -18.711 4.733 36.824 1.00 52.06 100 GLY A N 1
ATOM 774 C CA . GLY A 1 100 ? -17.860 5.769 37.452 1.00 52.06 100 GLY A CA 1
ATOM 775 C C . GLY A 1 100 ? -17.169 6.808 36.549 1.00 52.06 100 GLY A C 1
ATOM 776 O O . GLY A 1 100 ? -16.596 7.761 37.070 1.00 52.06 100 GLY A O 1
ATOM 777 N N . GLY A 1 101 ? -17.186 6.676 35.216 1.00 55.97 101 GLY A N 1
ATOM 778 C CA . GLY A 1 101 ? -16.172 7.335 34.362 1.00 55.97 101 GLY A CA 1
ATOM 779 C C . GLY A 1 101 ? -16.658 7.970 33.056 1.00 55.97 101 GLY A C 1
ATOM 780 O O . GLY A 1 101 ? -16.000 7.821 32.035 1.00 55.97 101 GLY A O 1
ATOM 781 N N . ALA A 1 102 ? -17.797 8.668 33.016 1.00 61.78 102 ALA A N 1
ATOM 782 C CA . ALA A 1 102 ? -18.349 9.199 31.753 1.00 61.78 102 ALA A CA 1
ATOM 783 C C . ALA A 1 102 ? -17.376 10.099 30.949 1.00 61.78 102 ALA A C 1
ATOM 785 O O . ALA A 1 102 ? -17.367 10.054 29.717 1.00 61.78 102 ALA A O 1
ATOM 786 N N . ARG A 1 103 ? -16.528 10.890 31.628 1.00 62.47 103 ARG A N 1
ATOM 787 C CA . ARG A 1 103 ? -15.491 11.723 30.985 1.00 62.47 103 ARG A CA 1
ATOM 788 C C . ARG A 1 103 ? -14.329 10.902 30.426 1.00 62.47 103 ARG A C 1
ATOM 790 O O . ARG A 1 103 ? -13.878 11.177 29.318 1.00 62.47 103 ARG A O 1
ATOM 797 N N . GLU A 1 104 ? -13.884 9.892 31.163 1.00 67.56 104 GLU A N 1
ATOM 798 C CA . GLU A 1 104 ? -12.807 8.984 30.754 1.00 67.56 104 GLU A CA 1
ATOM 799 C C . GLU A 1 104 ? -13.248 8.132 29.554 1.00 67.56 104 GLU A C 1
ATOM 801 O O . GLU A 1 104 ? -12.587 8.123 28.518 1.00 67.56 104 GLU A O 1
ATOM 806 N N . LYS A 1 105 ? -14.477 7.602 29.597 1.00 64.75 105 LYS A N 1
ATOM 807 C CA . LYS A 1 105 ? -15.120 6.886 28.483 1.00 64.75 105 LYS A CA 1
ATOM 808 C C . LYS A 1 105 ? -15.269 7.744 27.220 1.00 64.75 105 LYS A C 1
ATOM 810 O O . LYS A 1 105 ? -15.193 7.229 26.103 1.00 64.75 105 LYS A O 1
ATOM 815 N N . PHE A 1 106 ? -15.519 9.049 27.359 1.00 71.31 106 PHE A N 1
ATOM 816 C CA . PHE A 1 106 ? -15.576 9.962 26.212 1.00 71.31 106 PHE A CA 1
ATOM 817 C C . PHE A 1 106 ? -14.184 10.201 25.612 1.00 71.31 106 PHE A C 1
ATOM 819 O O . PHE A 1 106 ? -14.034 10.160 24.390 1.00 71.31 106 PHE A O 1
ATOM 826 N N . ALA A 1 107 ? -13.165 10.392 26.456 1.00 75.25 107 ALA A N 1
ATOM 827 C CA . ALA A 1 107 ? -11.781 10.565 26.021 1.00 75.25 107 ALA A CA 1
ATOM 828 C C . ALA A 1 107 ? -11.236 9.317 25.304 1.00 75.25 107 ALA A C 1
ATOM 830 O O . ALA A 1 107 ? -10.606 9.438 24.251 1.00 75.25 107 ALA A O 1
ATOM 831 N N . GLU A 1 108 ? -11.541 8.119 25.803 1.00 76.81 108 GLU A N 1
ATOM 832 C CA . GLU A 1 108 ? -11.179 6.852 25.157 1.00 76.81 108 GLU A CA 1
ATOM 833 C C . GLU A 1 108 ? -11.863 6.684 23.797 1.00 76.81 108 GLU A C 1
ATOM 835 O O . GLU A 1 108 ? -11.201 6.397 22.797 1.00 76.81 108 GLU A O 1
ATOM 840 N N . LYS A 1 109 ? -13.176 6.946 23.712 1.00 78.06 109 LYS A N 1
ATOM 841 C CA . LYS A 1 109 ? -13.915 6.899 22.437 1.00 78.06 109 LYS A CA 1
ATOM 842 C C . LYS A 1 109 ? -13.366 7.894 21.419 1.00 78.06 109 LYS A C 1
ATOM 844 O O . LYS A 1 109 ? -13.256 7.559 20.239 1.00 78.06 109 LYS A O 1
ATOM 849 N N . GLN A 1 110 ? -13.022 9.105 21.853 1.00 81.94 110 GLN A N 1
ATOM 850 C CA . GLN A 1 110 ? -12.426 10.110 20.977 1.00 81.94 110 GLN A CA 1
ATOM 851 C C . GLN A 1 110 ? -11.034 9.677 20.499 1.00 81.94 110 GLN A C 1
ATOM 853 O O . GLN A 1 110 ? -10.720 9.814 19.319 1.00 81.94 110 GLN A O 1
ATOM 858 N N . THR A 1 111 ? -10.226 9.095 21.385 1.00 83.75 111 THR A N 1
ATOM 859 C CA . THR A 1 111 ? -8.898 8.569 21.047 1.00 83.75 111 THR A CA 1
ATOM 860 C C . THR A 1 111 ? -8.992 7.428 20.035 1.00 83.75 111 THR A C 1
ATOM 862 O O . THR A 1 111 ? -8.269 7.433 19.040 1.00 83.75 111 THR A O 1
ATOM 865 N N . LEU A 1 112 ? -9.936 6.498 20.214 1.00 85.38 112 LEU A N 1
ATOM 866 C CA . LEU A 1 112 ? -10.187 5.417 19.259 1.00 85.38 112 LEU A CA 1
ATOM 867 C C . LEU A 1 112 ? -10.598 5.959 17.882 1.00 85.38 112 LEU A C 1
ATOM 869 O O . LEU A 1 112 ? -10.040 5.541 16.872 1.00 85.38 112 LEU A O 1
ATOM 873 N N . ARG A 1 113 ? -11.517 6.933 17.832 1.00 84.25 113 ARG A N 1
ATOM 874 C CA . ARG A 1 113 ? -11.922 7.591 16.575 1.00 84.25 113 ARG A CA 1
ATOM 875 C C . ARG A 1 113 ? -10.748 8.269 15.875 1.00 84.25 113 ARG A C 1
ATOM 877 O O . ARG A 1 113 ? -10.592 8.114 14.667 1.00 84.25 113 ARG A O 1
ATOM 884 N N . ASN A 1 114 ? -9.907 8.975 16.629 1.00 87.94 114 ASN A N 1
ATOM 885 C CA . ASN A 1 114 ? -8.708 9.612 16.089 1.00 87.94 114 ASN A CA 1
ATOM 886 C C . ASN A 1 114 ? -7.722 8.570 15.529 1.00 87.94 114 ASN A C 1
ATOM 888 O O . ASN A 1 114 ? -7.154 8.778 14.459 1.00 87.94 114 ASN A O 1
ATOM 892 N N . ASN A 1 115 ? -7.542 7.437 16.216 1.00 88.62 115 ASN A N 1
ATOM 893 C CA . ASN A 1 115 ? -6.675 6.348 15.759 1.00 88.62 115 ASN A CA 1
ATOM 894 C C . ASN A 1 115 ? -7.207 5.676 14.486 1.00 88.62 115 ASN A C 1
ATOM 896 O O . ASN A 1 115 ? -6.423 5.403 13.576 1.00 88.62 115 ASN A O 1
ATOM 900 N N . ILE A 1 116 ? -8.523 5.463 14.393 1.00 89.25 116 ILE A N 1
ATOM 901 C CA . ILE A 1 116 ? -9.184 4.964 13.179 1.00 89.25 116 ILE A CA 1
ATOM 902 C C . ILE A 1 116 ? -8.927 5.925 12.017 1.00 89.25 116 ILE A C 1
ATOM 904 O O . ILE A 1 116 ? -8.350 5.509 11.015 1.00 89.25 116 ILE A O 1
ATOM 908 N N . ALA A 1 117 ? -9.249 7.212 12.181 1.00 92.50 117 ALA A N 1
ATOM 909 C CA . ALA A 1 117 ? -9.072 8.218 11.133 1.00 92.50 117 ALA A CA 1
ATOM 910 C C . ALA A 1 117 ? -7.609 8.311 10.664 1.00 92.50 117 ALA A C 1
ATOM 912 O O . ALA A 1 117 ? -7.324 8.260 9.470 1.00 92.50 117 ALA A O 1
ATOM 913 N N . ARG A 1 118 ? -6.656 8.343 11.607 1.00 94.50 118 ARG A N 1
ATOM 914 C CA . ARG A 1 118 ? -5.220 8.346 11.296 1.00 94.50 118 ARG A CA 1
ATOM 915 C C . ARG A 1 118 ? -4.791 7.097 10.522 1.00 94.50 118 ARG A C 1
ATOM 917 O O . ARG A 1 118 ? -3.934 7.185 9.646 1.00 94.50 118 ARG A O 1
ATOM 924 N N . THR A 1 119 ? -5.356 5.940 10.853 1.00 94.38 119 THR A N 1
ATOM 925 C CA . THR A 1 119 ? -5.039 4.672 10.183 1.00 94.38 119 THR A CA 1
ATOM 926 C C . THR A 1 119 ? -5.621 4.631 8.775 1.00 94.38 119 THR A C 1
ATOM 928 O O . THR A 1 119 ? -4.928 4.225 7.847 1.00 94.38 119 THR A O 1
ATOM 931 N N . GLU A 1 120 ? -6.849 5.110 8.583 1.00 94.81 120 GLU A N 1
ATOM 932 C CA . GLU A 1 120 ? -7.459 5.252 7.257 1.00 94.81 120 GLU A CA 1
ATOM 933 C C . GLU A 1 120 ? -6.663 6.207 6.363 1.00 94.81 120 GLU A C 1
ATOM 935 O O . GLU A 1 120 ? -6.420 5.904 5.194 1.00 94.81 120 GLU A O 1
ATOM 940 N N . ASP A 1 121 ? -6.200 7.333 6.904 1.00 97.38 121 ASP A N 1
ATOM 941 C CA . ASP A 1 121 ? -5.359 8.268 6.157 1.00 97.38 121 ASP A CA 1
ATOM 942 C C . ASP A 1 121 ? -3.978 7.677 5.846 1.00 97.38 121 ASP A C 1
ATOM 944 O O . ASP A 1 121 ? -3.472 7.860 4.735 1.00 97.38 121 ASP A O 1
ATOM 948 N N . LYS A 1 122 ? -3.401 6.887 6.764 1.00 97.25 122 LYS A N 1
ATOM 949 C CA . LYS A 1 122 ? -2.178 6.117 6.491 1.00 97.25 122 LYS A CA 1
ATOM 950 C C . LYS A 1 122 ? -2.390 5.137 5.332 1.00 97.25 122 LYS A C 1
ATOM 952 O O . LYS A 1 122 ? -1.551 5.091 4.438 1.00 97.25 122 LYS A O 1
ATOM 957 N N . ILE A 1 123 ? -3.503 4.399 5.307 1.00 96.75 123 ILE A N 1
ATOM 958 C CA . ILE A 1 123 ? -3.838 3.473 4.210 1.00 96.75 123 ILE A CA 1
ATOM 959 C C . ILE A 1 123 ? -3.904 4.221 2.874 1.00 96.75 123 ILE A C 1
ATOM 961 O O . ILE A 1 123 ? -3.268 3.795 1.912 1.00 96.75 123 ILE A O 1
ATOM 965 N N . LYS A 1 124 ? -4.609 5.359 2.816 1.00 97.56 124 LYS A N 1
ATOM 966 C CA . LYS A 1 124 ? -4.691 6.181 1.593 1.00 97.56 124 LYS A CA 1
ATOM 967 C C . LYS A 1 124 ? -3.311 6.661 1.134 1.00 97.56 124 LYS A C 1
ATOM 969 O O . LYS A 1 124 ? -3.024 6.637 -0.060 1.00 97.56 124 LYS A O 1
ATOM 974 N N . SER A 1 125 ? -2.461 7.094 2.069 1.00 97.88 125 SER A N 1
ATOM 975 C CA . SER A 1 125 ? -1.094 7.528 1.756 1.00 97.88 125 SER A CA 1
ATOM 976 C C . SER A 1 125 ? -0.269 6.387 1.166 1.00 97.88 125 SER A C 1
ATOM 978 O O . SER A 1 125 ? 0.321 6.558 0.108 1.00 97.88 125 SER A O 1
ATOM 980 N N . LEU A 1 126 ? -0.288 5.209 1.796 1.00 97.62 126 LEU A N 1
ATOM 981 C CA . LEU A 1 126 ? 0.459 4.041 1.324 1.00 97.62 126 LEU A CA 1
ATOM 982 C C . LEU A 1 126 ? -0.015 3.576 -0.059 1.00 97.62 126 LEU A C 1
ATOM 984 O O . LEU A 1 126 ? 0.807 3.261 -0.912 1.00 97.62 126 LEU A O 1
ATOM 988 N N . GLN A 1 127 ? -1.326 3.585 -0.318 1.00 96.81 127 GLN A N 1
ATOM 989 C CA . GLN A 1 127 ? -1.871 3.278 -1.647 1.00 96.81 127 GLN A CA 1
ATOM 990 C C . GLN A 1 127 ? -1.341 4.245 -2.711 1.00 96.81 127 GLN A C 1
ATOM 992 O O . GLN A 1 127 ? -0.913 3.820 -3.783 1.00 96.81 127 GLN A O 1
ATOM 997 N N . LYS A 1 128 ? -1.299 5.541 -2.389 1.00 97.81 128 LYS A N 1
ATOM 998 C CA . LYS A 1 128 ? -0.716 6.557 -3.267 1.00 97.81 128 LYS A CA 1
ATOM 999 C C . LYS A 1 128 ? 0.788 6.349 -3.467 1.00 97.81 128 LYS A C 1
ATOM 1001 O O . LYS A 1 128 ? 1.288 6.562 -4.568 1.00 97.81 128 LYS A O 1
ATOM 1006 N N . ASP A 1 129 ? 1.510 5.916 -2.438 1.00 97.31 129 ASP A N 1
ATOM 1007 C CA . ASP A 1 129 ? 2.938 5.611 -2.544 1.00 97.31 129 ASP A CA 1
ATOM 1008 C C . ASP A 1 129 ? 3.194 4.422 -3.481 1.00 97.31 129 ASP A C 1
ATOM 1010 O O . ASP A 1 129 ? 4.118 4.489 -4.292 1.00 97.31 129 ASP A O 1
ATOM 1014 N N . VAL A 1 130 ? 2.340 3.386 -3.465 1.00 96.38 130 VAL A N 1
ATOM 1015 C CA . VAL A 1 130 ? 2.386 2.294 -4.459 1.00 96.38 130 VAL A CA 1
ATOM 1016 C C . VAL A 1 130 ? 2.150 2.825 -5.875 1.00 96.38 130 VAL A C 1
ATOM 1018 O O . VAL A 1 130 ? 2.904 2.490 -6.790 1.00 96.38 130 VAL A O 1
ATOM 1021 N N . GLU A 1 131 ? 1.136 3.671 -6.079 1.00 96.12 131 GLU A N 1
ATOM 1022 C CA . GLU A 1 131 ? 0.848 4.270 -7.392 1.00 96.12 131 GLU A CA 1
ATOM 1023 C C . GLU A 1 131 ? 2.021 5.113 -7.911 1.00 96.12 131 GLU A C 1
ATOM 1025 O O . GLU A 1 131 ? 2.429 4.975 -9.067 1.00 96.12 131 GLU A O 1
ATOM 1030 N N . ASN A 1 132 ? 2.616 5.940 -7.050 1.00 97.38 132 ASN A N 1
ATOM 1031 C CA . ASN A 1 132 ? 3.797 6.730 -7.391 1.00 97.38 132 ASN A CA 1
ATOM 1032 C C . ASN A 1 132 ? 4.989 5.829 -7.734 1.00 97.38 132 ASN A C 1
ATOM 1034 O O . ASN A 1 132 ? 5.664 6.058 -8.737 1.00 97.38 132 ASN A O 1
ATOM 1038 N N . LEU A 1 133 ? 5.212 4.767 -6.952 1.00 96.44 133 LEU A N 1
ATOM 1039 C CA . LEU A 1 133 ? 6.290 3.812 -7.192 1.00 96.44 133 LEU A CA 1
ATOM 1040 C C . LEU A 1 133 ? 6.126 3.107 -8.546 1.00 96.44 133 LEU A C 1
ATOM 1042 O O . LEU A 1 133 ? 7.110 2.955 -9.272 1.00 96.44 133 LEU A O 1
ATOM 1046 N N . LYS A 1 134 ? 4.895 2.729 -8.919 1.00 93.56 134 LYS A N 1
ATOM 1047 C CA . LYS A 1 134 ? 4.578 2.174 -10.246 1.00 93.56 134 LYS A CA 1
ATOM 1048 C C . LYS A 1 134 ? 4.908 3.151 -11.359 1.00 93.56 134 LYS A C 1
ATOM 1050 O O . LYS A 1 134 ? 5.533 2.766 -12.344 1.00 93.56 134 LYS A O 1
ATOM 1055 N N . LEU A 1 135 ? 4.486 4.405 -11.213 1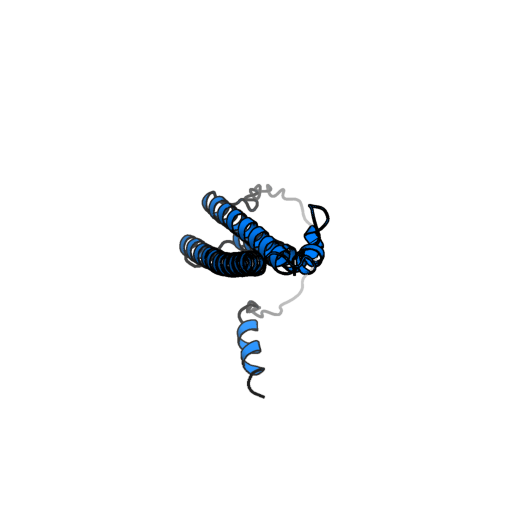.00 95.00 135 LEU A N 1
ATOM 1056 C CA . LEU A 1 135 ? 4.743 5.442 -12.208 1.00 95.00 135 LEU A CA 1
ATOM 1057 C C . LEU A 1 135 ? 6.242 5.690 -12.373 1.00 95.00 135 LEU A C 1
ATOM 1059 O O . LEU A 1 135 ? 6.718 5.812 -13.499 1.00 95.00 135 LEU A O 1
ATOM 1063 N N . ASP A 1 136 ? 6.993 5.728 -11.278 1.00 95.19 136 ASP A N 1
ATOM 1064 C CA . ASP A 1 136 ? 8.437 5.938 -11.321 1.00 95.19 136 ASP A CA 1
ATOM 1065 C C . ASP A 1 136 ? 9.174 4.744 -11.930 1.00 95.19 136 ASP A C 1
ATOM 1067 O O . ASP A 1 136 ? 10.054 4.934 -12.770 1.00 95.19 136 ASP A O 1
ATOM 1071 N N . ALA A 1 137 ? 8.770 3.518 -11.595 1.00 93.06 137 ALA A N 1
ATOM 1072 C CA . ALA A 1 137 ? 9.317 2.324 -12.228 1.00 93.06 137 ALA A CA 1
ATOM 1073 C C . ALA A 1 137 ? 8.980 2.277 -13.731 1.00 93.06 137 ALA A C 1
ATOM 1075 O O . ALA A 1 137 ? 9.826 1.931 -14.555 1.00 93.06 137 ALA A O 1
ATOM 1076 N N . LEU A 1 138 ? 7.772 2.691 -14.120 1.00 93.81 138 LEU A N 1
ATOM 1077 C CA . LEU A 1 138 ? 7.370 2.774 -15.522 1.00 93.81 138 LEU A CA 1
ATOM 1078 C C . LEU A 1 138 ? 8.186 3.824 -16.290 1.00 93.81 138 LEU A C 1
ATOM 1080 O O . LEU A 1 138 ? 8.626 3.552 -17.407 1.00 93.81 138 LEU A O 1
ATOM 1084 N N . LYS A 1 139 ? 8.433 4.999 -15.693 1.00 94.06 139 LYS A N 1
ATOM 1085 C CA . LYS A 1 139 ? 9.314 6.034 -16.263 1.00 94.06 139 LYS A CA 1
ATOM 1086 C C . LYS A 1 139 ? 10.741 5.522 -16.432 1.00 94.06 139 LYS A C 1
ATOM 1088 O O . LYS A 1 139 ? 11.333 5.757 -17.480 1.00 94.06 139 LYS A O 1
ATOM 1093 N N . HIS A 1 140 ? 11.272 4.805 -15.439 1.00 92.38 140 HIS A N 1
ATOM 1094 C CA . HIS A 1 140 ? 12.608 4.211 -15.513 1.00 92.38 140 HIS A CA 1
ATOM 1095 C C . HIS A 1 140 ? 12.750 3.276 -16.724 1.00 92.38 140 HIS A C 1
ATOM 1097 O O . HIS A 1 140 ? 13.743 3.338 -17.443 1.00 92.38 140 HIS A O 1
ATOM 1103 N N . TYR A 1 141 ? 11.718 2.479 -17.010 1.00 91.38 141 TYR A N 1
ATOM 1104 C CA . TYR A 1 141 ? 11.679 1.588 -18.171 1.00 91.38 141 TYR A CA 1
ATOM 1105 C C . TYR A 1 141 ? 11.099 2.229 -19.444 1.00 91.38 141 TYR A C 1
ATOM 1107 O O . TYR A 1 141 ? 10.581 1.523 -20.310 1.00 91.38 141 TYR A O 1
ATOM 1115 N N . ASN A 1 142 ? 11.163 3.558 -19.584 1.00 91.69 142 ASN A N 1
ATOM 1116 C CA . ASN A 1 142 ? 10.694 4.289 -20.769 1.00 91.69 142 ASN A CA 1
ATOM 1117 C C . ASN A 1 142 ? 9.252 3.941 -21.188 1.00 91.69 142 ASN A C 1
ATOM 1119 O O . ASN A 1 142 ? 8.942 3.817 -22.372 1.00 91.69 142 ASN A O 1
ATOM 1123 N N . GLY A 1 143 ? 8.360 3.739 -20.218 1.00 88.88 143 GLY A N 1
ATOM 1124 C CA . GLY A 1 143 ? 6.959 3.410 -20.475 1.00 88.88 143 GLY A CA 1
ATOM 1125 C C . GLY A 1 143 ? 6.665 1.919 -20.657 1.00 88.88 143 GLY A C 1
ATOM 1126 O O . GLY A 1 143 ? 5.497 1.560 -20.792 1.00 88.88 143 GLY A O 1
ATOM 1127 N N . ARG A 1 144 ? 7.674 1.035 -20.650 1.00 89.50 144 ARG A N 1
ATOM 1128 C CA . ARG A 1 144 ? 7.478 -0.408 -20.858 1.00 89.50 144 ARG A CA 1
ATOM 1129 C C . ARG A 1 144 ? 8.294 -1.248 -19.883 1.00 89.50 144 ARG A C 1
ATOM 1131 O O . ARG A 1 144 ? 9.434 -1.612 -20.151 1.00 89.50 144 ARG A O 1
ATOM 1138 N N . MET A 1 145 ? 7.663 -1.619 -18.774 1.00 88.81 145 MET A N 1
ATOM 1139 C CA . MET A 1 145 ? 8.269 -2.488 -17.770 1.00 88.81 145 MET A CA 1
ATOM 1140 C C . MET A 1 145 ? 8.550 -3.900 -18.334 1.00 88.81 145 MET A C 1
ATOM 1142 O O . MET A 1 145 ? 7.692 -4.462 -19.025 1.00 88.81 145 MET A O 1
ATOM 1146 N N . PRO A 1 146 ? 9.724 -4.499 -18.049 1.00 91.25 146 PRO A N 1
ATOM 1147 C CA . PRO A 1 146 ? 10.019 -5.880 -18.417 1.00 91.25 146 PRO A CA 1
ATOM 1148 C C . PRO A 1 146 ? 8.997 -6.859 -17.830 1.00 91.25 146 PRO A C 1
ATOM 1150 O O . PRO A 1 146 ? 8.527 -6.683 -16.704 1.00 91.25 146 PRO A O 1
ATOM 1153 N N . LYS A 1 147 ? 8.671 -7.922 -18.577 1.00 90.88 147 LYS A N 1
ATOM 1154 C CA . LYS A 1 147 ? 7.617 -8.875 -18.192 1.00 90.88 147 LYS A CA 1
ATOM 1155 C C . LYS A 1 147 ? 7.873 -9.520 -16.827 1.00 90.88 147 LYS A C 1
ATOM 1157 O O . LYS A 1 147 ? 6.974 -9.549 -16.002 1.00 90.88 147 LYS A O 1
ATOM 1162 N N . ASN A 1 148 ? 9.100 -9.963 -16.560 1.00 89.62 148 ASN A N 1
ATOM 1163 C CA . ASN A 1 148 ? 9.474 -10.542 -15.267 1.00 89.62 148 ASN A CA 1
ATOM 1164 C C . ASN A 1 148 ? 9.261 -9.569 -14.092 1.00 89.62 148 ASN A C 1
ATOM 1166 O O . ASN A 1 148 ? 8.866 -10.000 -13.013 1.00 89.62 148 ASN A O 1
ATOM 1170 N N . VAL A 1 149 ? 9.493 -8.266 -14.294 1.00 90.12 149 VAL A N 1
ATOM 1171 C CA . VAL A 1 149 ? 9.259 -7.223 -13.277 1.00 90.12 149 VAL A CA 1
ATOM 1172 C C . VAL A 1 149 ? 7.769 -6.991 -13.077 1.00 90.12 149 VAL A C 1
ATOM 1174 O O . VAL A 1 149 ? 7.310 -6.969 -11.940 1.00 90.12 149 VAL A O 1
ATOM 1177 N N . SER A 1 150 ? 7.006 -6.898 -14.167 1.00 91.88 150 SER A N 1
ATOM 1178 C CA . SER A 1 150 ? 5.551 -6.750 -14.105 1.00 91.88 150 SER A CA 1
ATOM 1179 C C . SER A 1 150 ? 4.867 -7.949 -13.437 1.00 91.88 150 SER A C 1
ATOM 1181 O O . SER A 1 150 ? 3.955 -7.759 -12.636 1.00 91.88 150 SER A O 1
ATOM 1183 N N . ASP A 1 151 ? 5.292 -9.174 -13.755 1.00 93.31 151 ASP A N 1
ATOM 1184 C CA . ASP A 1 151 ? 4.730 -10.406 -13.190 1.00 93.31 151 ASP A CA 1
ATOM 1185 C C . ASP A 1 151 ? 5.018 -10.494 -11.684 1.00 93.31 151 ASP A C 1
ATOM 1187 O O . ASP A 1 151 ? 4.120 -10.794 -10.896 1.00 93.31 151 ASP A O 1
ATOM 1191 N N . ALA A 1 152 ? 6.246 -10.165 -11.265 1.00 92.25 152 ALA A N 1
ATOM 1192 C CA . ALA A 1 152 ? 6.599 -10.106 -9.849 1.00 92.25 152 ALA A CA 1
ATOM 1193 C C . ALA A 1 152 ? 5.799 -9.035 -9.104 1.00 92.25 152 ALA A C 1
ATOM 1195 O O . ALA A 1 152 ? 5.285 -9.308 -8.026 1.00 92.25 152 ALA A O 1
ATOM 1196 N N . TRP A 1 153 ? 5.636 -7.850 -9.696 1.00 93.56 153 TRP A N 1
ATOM 1197 C CA . TRP A 1 153 ? 4.829 -6.782 -9.111 1.00 93.56 153 TRP A CA 1
ATOM 1198 C C . TRP A 1 153 ? 3.393 -7.239 -8.865 1.00 93.56 153 TRP A C 1
ATOM 1200 O O . TRP A 1 153 ? 2.875 -7.111 -7.760 1.00 93.56 153 TRP A O 1
ATOM 1210 N N . LYS A 1 154 ? 2.764 -7.830 -9.885 1.00 94.19 154 LYS A N 1
ATOM 1211 C CA . LYS A 1 154 ? 1.400 -8.344 -9.780 1.00 94.19 154 LYS A CA 1
ATOM 1212 C C . LYS A 1 154 ? 1.278 -9.427 -8.709 1.00 94.19 154 LYS A C 1
ATOM 1214 O O . LYS A 1 154 ? 0.321 -9.416 -7.947 1.00 94.19 154 LYS A O 1
ATOM 1219 N N . SER A 1 155 ? 2.250 -10.335 -8.632 1.00 94.62 155 SER A N 1
ATOM 1220 C CA . SER A 1 155 ? 2.254 -11.389 -7.617 1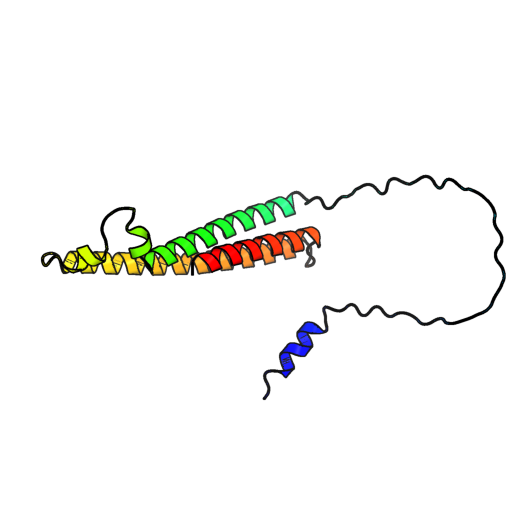.00 94.62 155 SER A CA 1
ATOM 1221 C C . SER A 1 155 ? 2.306 -10.832 -6.192 1.00 94.62 155 SER A C 1
ATOM 1223 O O . SER A 1 155 ? 1.633 -11.377 -5.319 1.00 94.62 155 SER A O 1
ATOM 1225 N N . GLU A 1 156 ? 3.101 -9.788 -5.941 1.00 93.50 156 GLU A N 1
ATOM 1226 C CA . GLU A 1 156 ? 3.150 -9.134 -4.624 1.00 93.50 156 GLU A CA 1
ATOM 1227 C C . GLU A 1 156 ? 1.810 -8.455 -4.310 1.00 93.50 156 GLU A C 1
ATOM 1229 O O . GLU A 1 156 ? 1.253 -8.662 -3.236 1.00 93.50 156 GLU A O 1
ATOM 1234 N N . GLU A 1 157 ? 1.220 -7.746 -5.276 1.00 93.50 157 GLU A N 1
ATOM 1235 C CA . GLU A 1 157 ? -0.064 -7.062 -5.079 1.00 93.50 157 GLU A CA 1
ATOM 1236 C C . GLU A 1 157 ? -1.223 -8.021 -4.826 1.00 93.50 157 GLU A C 1
ATOM 1238 O O . GLU A 1 157 ? -2.040 -7.784 -3.934 1.00 93.50 157 GLU A O 1
ATOM 1243 N N . ASP A 1 158 ? -1.283 -9.121 -5.576 1.00 95.44 158 ASP A N 1
ATOM 1244 C CA . ASP A 1 158 ? -2.292 -10.161 -5.393 1.00 95.44 158 ASP A CA 1
ATOM 1245 C C . ASP A 1 158 ? -2.142 -10.819 -4.008 1.00 95.44 158 ASP A C 1
ATOM 1247 O O . ASP A 1 158 ? -3.138 -11.073 -3.320 1.00 95.44 158 ASP A O 1
ATOM 1251 N N . PHE A 1 159 ? -0.905 -11.044 -3.548 1.00 94.81 159 PHE A N 1
ATOM 1252 C CA . PHE A 1 159 ? -0.634 -11.585 -2.215 1.00 94.81 159 PHE A CA 1
ATOM 1253 C C . PHE A 1 159 ? -1.016 -10.601 -1.101 1.00 94.81 159 PHE A C 1
ATOM 1255 O O . PHE A 1 159 ? -1.685 -10.977 -0.134 1.00 94.81 159 PHE A O 1
ATOM 1262 N N . THR A 1 160 ? -0.669 -9.327 -1.253 1.00 95.25 160 THR A N 1
ATOM 1263 C CA . THR A 1 160 ? -1.047 -8.245 -0.336 1.00 95.25 160 THR A CA 1
ATOM 1264 C C . THR A 1 160 ? -2.565 -8.094 -0.257 1.00 95.25 160 THR A C 1
ATOM 1266 O O . THR A 1 160 ? -3.135 -8.066 0.839 1.00 95.25 160 THR A O 1
ATOM 1269 N N . ALA A 1 161 ? -3.256 -8.090 -1.399 1.00 94.88 161 ALA A N 1
ATOM 1270 C CA . ALA A 1 161 ? -4.713 -8.047 -1.462 1.00 94.88 161 ALA A CA 1
ATOM 1271 C C . ALA A 1 161 ? -5.348 -9.266 -0.777 1.00 94.88 161 ALA A C 1
ATOM 1273 O O . ALA A 1 161 ? -6.320 -9.118 -0.028 1.00 94.88 161 ALA A O 1
ATOM 1274 N N . TYR A 1 162 ? -4.775 -10.458 -0.971 1.00 95.50 162 TYR A N 1
ATOM 1275 C CA . TYR A 1 162 ? -5.187 -11.666 -0.262 1.00 95.50 162 TYR A CA 1
ATOM 1276 C C . TYR A 1 162 ? -5.051 -11.500 1.257 1.00 95.50 162 TYR A C 1
ATOM 1278 O O . TYR A 1 162 ? -6.021 -11.747 1.977 1.00 95.50 162 TYR A O 1
ATOM 1286 N N . LEU A 1 163 ? -3.909 -11.023 1.760 1.00 93.31 163 LEU A N 1
ATOM 1287 C CA . LEU A 1 163 ? -3.707 -10.802 3.196 1.00 93.31 163 LEU A CA 1
ATOM 1288 C C . LEU A 1 163 ? -4.704 -9.789 3.766 1.00 93.31 163 LEU A C 1
ATOM 1290 O O . LEU 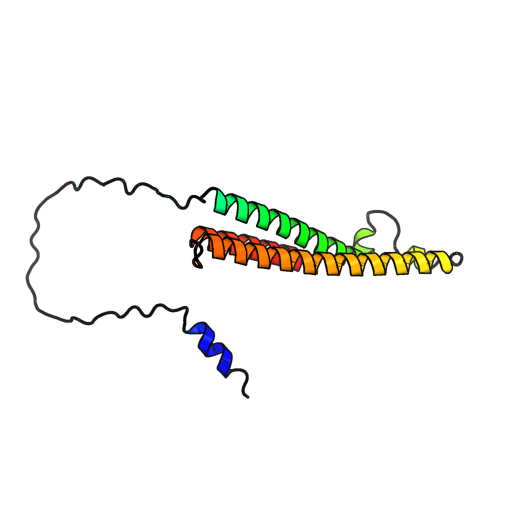A 1 163 ? -5.327 -10.057 4.794 1.00 93.31 163 LEU A O 1
ATOM 1294 N N . ILE A 1 164 ? -4.924 -8.672 3.070 1.00 92.00 164 ILE A N 1
ATOM 1295 C CA . ILE A 1 164 ? -5.917 -7.665 3.464 1.00 92.00 164 ILE A CA 1
ATOM 1296 C C . ILE A 1 164 ? -7.323 -8.275 3.480 1.00 92.00 164 ILE A C 1
ATOM 1298 O O . ILE A 1 164 ? -8.082 -8.039 4.421 1.00 92.00 164 ILE A O 1
ATOM 1302 N N . SER A 1 165 ? -7.679 -9.111 2.500 1.00 91.25 165 SER A N 1
ATOM 1303 C CA . SER A 1 165 ? -8.994 -9.769 2.458 1.00 91.25 165 SER A CA 1
ATOM 1304 C C . SER A 1 165 ? -9.263 -10.666 3.671 1.00 91.25 165 SER A C 1
ATOM 1306 O O . SER A 1 165 ? -10.414 -10.816 4.061 1.00 91.25 165 SER A O 1
ATOM 1308 N N . LYS A 1 166 ? -8.216 -11.217 4.302 1.00 90.56 166 LYS A N 1
ATOM 1309 C CA . LYS A 1 166 ? -8.324 -12.025 5.529 1.00 90.56 166 LYS A CA 1
ATOM 1310 C C . LYS A 1 166 ? -8.473 -11.194 6.805 1.00 90.56 166 LYS A C 1
ATOM 1312 O O . LYS A 1 166 ? -8.760 -11.760 7.858 1.00 90.56 166 LYS A O 1
ATOM 1317 N N . THR A 1 167 ? -8.244 -9.883 6.725 1.00 81.50 167 THR A N 1
ATOM 1318 C CA . THR A 1 167 ? -8.403 -8.956 7.859 1.00 81.50 167 THR A CA 1
ATOM 1319 C C . THR A 1 167 ? -9.786 -8.309 7.929 1.00 81.50 167 THR A C 1
ATOM 1321 O O . THR A 1 167 ? -10.154 -7.837 9.001 1.00 81.50 167 THR A O 1
ATOM 1324 N N . LYS A 1 168 ? -10.538 -8.299 6.821 1.00 68.56 168 LYS A N 1
ATOM 1325 C CA . LYS A 1 168 ? -11.927 -7.819 6.756 1.00 68.56 168 LYS A CA 1
ATOM 1326 C C . LYS A 1 168 ? -12.895 -8.866 7.298 1.00 68.56 168 LYS A C 1
ATOM 1328 O O . LYS A 1 168 ? -13.891 -8.440 7.915 1.00 68.56 168 LYS A O 1
#

Secondary structure (DSSP, 8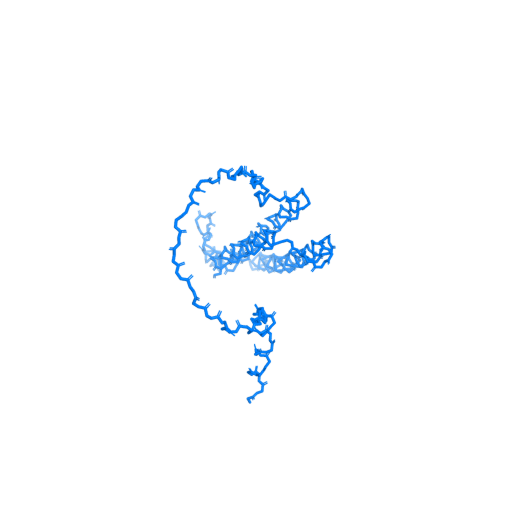-state):
--SSSSHHHHHTTSS---------------------------------SPPPHHHHHHHHHHHHHHHHHHHHHHHHHHHH-GGGGGGGS--HHHHSS-TT-HHHHHHHHHHHHHHHHHHHHHHHHHHHHHHHHHHHHHHHTTT---HHHHHHHHHHHHHHHHHHHTT-

Foldseek 3Di:
DPVVVVVVVVVVVPDDPPPPDDDDDDDDDDDDDDDDDPDPPPPPPCPPLDDDPVLVVLLVVLLVLLVLLLVLLLVLLCLVCVVVVVVPDDDVVVVVPDDDPPPVVVVVVVVSVVSNVVSVVSNVVSVVVNVVSVVVQCVVVVNDHDPSSVVSSVVSVVVSVVSSVVSD

Radius of gyration: 28.86 Å; chains: 1; bounding box: 56×52×92 Å